Protein AF-A0A4Q5QBS0-F1 (afdb_monomer)

Solvent-accessible surface area (backbone atoms only — not comparable to full-atom values): 9224 Å² total; per-residue (Å²): 113,70,76,56,56,59,50,51,51,53,56,49,53,51,53,53,53,52,53,55,57,56,49,61,60,59,43,53,59,53,34,52,47,14,51,48,46,32,50,50,47,52,48,50,52,52,43,40,75,73,78,43,74,59,87,87,37,70,68,54,68,67,41,48,62,39,26,41,47,32,30,33,52,54,16,48,49,49,39,54,41,45,75,76,41,66,82,64,69,69,79,77,34,68,65,54,54,50,50,50,44,54,50,49,38,46,42,61,46,51,51,41,33,74,74,36,85,90,47,76,64,50,76,65,46,47,49,23,28,51,50,15,40,51,52,42,51,53,53,52,52,51,53,54,50,50,52,53,52,54,50,52,55,50,51,66,65,62,69,74,77,83,85,88,86,83,132

Sequence (167 aa):
MARRQEKETNHAQGRTHDRIRHHHRGGRTLNLLGAAVVGLCMGVYVLHRTVLPMEGSHLLNAHLHDLMAMPILLGWIDLIMDHRAPSARIYGSTRFAVMLTILGTFVWEVVVPAIDPTSVSDPVDALCYGLGAIGYLALRRRVLAQESRRRKARAATGGGRVSTARR

Foldseek 3Di:
DVVVVVVVVVVVVVVVVVVVVVLVVVLVLLLVLLCVLLVVLVVVVCCCVPPPVPPPDPVCNPQVNLLSVLSNVLSVCSNVCCVPPSPDPPSLDPVNSVVVLVVVLCCQQPVCCVVDVVHHHDVVSSVSSVNSSVVNNVVVVVSVVVVVVVVVVCCVVVVPPPDPPDD

Secondary structure (DSSP, 8-state):
-HHHHHHHHHHHHHHHHHHHHHHHHHHHHHHHHHHHHHHHHHHHHHHHHHT---TT-HHHHHHHHHHHHHHHHHHHHHHHHHHH-TT-GGGG-HHHHHHHHHHHHHIIIIIHHHH-TT----HHHHHHHHHHHHHHHHHHHHHHHHHHHHHHHHHHHHTTSSSS---

Nearest PDB structures (foldseek):
  7aal-assembly1_B  TM=2.870E-01  e=8.036E+00  Homo sapiens

pLDDT: mean 79.66, std 14.65, range [47.75, 95.69]

Structure (mmCIF, N/CA/C/O backbone):
data_AF-A0A4Q5QBS0-F1
#
_entry.id   AF-A0A4Q5QBS0-F1
#
loop_
_atom_site.group_PDB
_atom_site.id
_atom_site.type_symbol
_atom_site.label_atom_id
_atom_site.label_alt_id
_atom_site.label_comp_id
_atom_site.label_asym_id
_atom_site.label_entity_id
_atom_site.label_seq_id
_atom_site.pdbx_PDB_ins_code
_atom_site.Cartn_x
_atom_site.Cartn_y
_atom_site.Cartn_z
_atom_site.occupancy
_atom_site.B_iso_or_equiv
_atom_site.auth_seq_id
_atom_site.auth_comp_id
_atom_site.auth_asym_id
_atom_site.auth_atom_id
_atom_site.pdbx_PDB_model_num
ATOM 1 N N . MET A 1 1 ? -28.354 -20.561 47.812 1.00 61.97 1 MET A N 1
ATOM 2 C CA . MET A 1 1 ? -27.096 -20.603 47.027 1.00 61.97 1 MET A CA 1
ATOM 3 C C . MET A 1 1 ? -27.328 -20.617 45.511 1.00 61.97 1 MET A C 1
ATOM 5 O O . MET A 1 1 ? -26.648 -19.860 44.832 1.00 61.97 1 MET A O 1
ATOM 9 N N . ALA A 1 2 ? -28.325 -21.340 44.981 1.00 65.00 2 ALA A N 1
ATOM 10 C CA . ALA A 1 2 ? -28.624 -21.410 43.537 1.00 65.00 2 ALA A CA 1
ATOM 11 C C . ALA A 1 2 ? -28.787 -20.045 42.818 1.00 65.00 2 ALA A C 1
ATOM 13 O O . ALA A 1 2 ? -28.191 -19.820 41.770 1.00 65.00 2 ALA A O 1
ATOM 14 N N . ARG A 1 3 ? -29.483 -19.071 43.429 1.00 63.75 3 ARG A N 1
ATOM 15 C CA . ARG A 1 3 ? -29.681 -17.723 42.844 1.00 63.75 3 ARG A CA 1
ATOM 16 C C . ARG A 1 3 ? -28.398 -16.886 42.686 1.00 63.75 3 ARG A C 1
ATOM 18 O O . ARG A 1 3 ? -28.409 -15.894 41.962 1.00 63.75 3 ARG A O 1
ATOM 25 N N . ARG A 1 4 ? -27.303 -17.235 43.377 1.00 65.94 4 ARG A N 1
ATOM 26 C CA . ARG A 1 4 ? -26.002 -16.553 43.216 1.00 65.94 4 ARG A CA 1
ATOM 27 C C . ARG A 1 4 ? -25.251 -17.081 41.989 1.00 65.94 4 ARG A C 1
ATOM 29 O O . ARG A 1 4 ? -24.753 -16.274 41.213 1.00 65.94 4 ARG A O 1
ATOM 36 N N . GLN A 1 5 ? -25.266 -18.396 41.766 1.00 63.38 5 GLN A N 1
ATOM 37 C CA . GLN A 1 5 ? -24.620 -19.025 40.606 1.00 63.38 5 GLN A CA 1
ATOM 38 C C . GLN A 1 5 ? -25.301 -18.663 39.277 1.00 63.38 5 GLN A C 1
ATOM 40 O O . GLN A 1 5 ? -24.628 -18.433 38.274 1.00 63.38 5 GLN A O 1
ATOM 45 N N . GLU A 1 6 ? -26.627 -18.518 39.269 1.00 64.75 6 GLU A N 1
ATOM 46 C CA . GLU A 1 6 ? -27.384 -18.084 38.084 1.00 64.75 6 GLU A CA 1
ATOM 47 C C . GLU A 1 6 ? -27.090 -16.622 37.688 1.00 64.75 6 GLU A C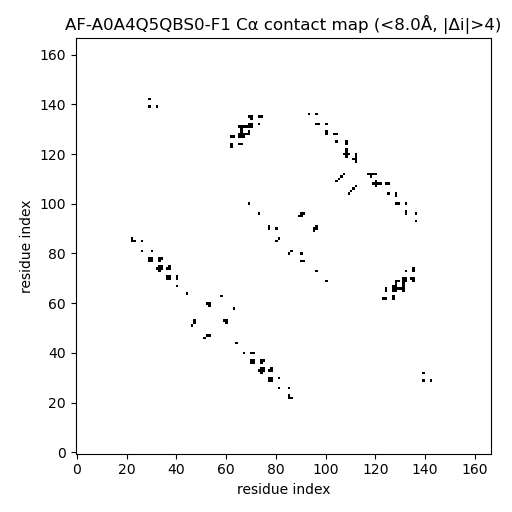 1
ATOM 49 O O . GLU A 1 6 ? -27.106 -16.247 36.514 1.00 64.75 6 GLU A O 1
ATOM 54 N N . LYS A 1 7 ? -26.758 -15.772 38.668 1.00 62.00 7 LYS A N 1
ATOM 55 C CA . LYS A 1 7 ? -26.345 -14.388 38.409 1.00 62.00 7 LYS A CA 1
ATOM 56 C C . LYS A 1 7 ? -24.936 -14.315 37.829 1.00 62.00 7 LYS A C 1
ATOM 58 O O . LYS A 1 7 ? -24.703 -13.525 36.920 1.00 62.00 7 LYS A O 1
ATOM 63 N N . GLU A 1 8 ? -24.008 -15.125 38.332 1.00 63.50 8 GLU A N 1
ATOM 64 C CA . GLU A 1 8 ? -22.617 -15.151 37.863 1.00 63.50 8 GLU A CA 1
ATOM 65 C C . GLU A 1 8 ? -22.489 -15.722 36.448 1.00 63.50 8 GLU A C 1
ATOM 67 O O . GLU A 1 8 ? -21.775 -15.150 35.623 1.00 63.50 8 GLU A O 1
ATOM 72 N N . THR A 1 9 ? -23.242 -16.778 36.135 1.00 64.31 9 THR A N 1
ATOM 73 C CA . THR A 1 9 ? -23.306 -17.371 34.788 1.00 64.31 9 THR A CA 1
ATOM 74 C C . THR A 1 9 ? -23.879 -16.392 33.764 1.00 64.31 9 THR A C 1
ATOM 76 O O . THR A 1 9 ? -23.243 -16.152 32.739 1.00 64.31 9 THR A O 1
ATOM 79 N N . ASN A 1 10 ? -24.984 -15.706 34.074 1.00 62.38 10 ASN A N 1
ATOM 80 C CA . ASN A 1 10 ? -25.534 -14.661 33.201 1.00 62.38 10 ASN A CA 1
ATOM 81 C C . ASN A 1 10 ? -24.577 -13.468 33.015 1.00 62.38 10 ASN A C 1
ATOM 83 O O . ASN A 1 10 ? -24.447 -12.930 31.912 1.00 62.38 10 ASN A O 1
ATOM 87 N N . HIS A 1 11 ? -23.846 -13.069 34.062 1.00 60.75 11 HIS A N 1
ATOM 88 C CA . HIS A 1 11 ? -22.870 -11.978 33.967 1.00 60.75 11 HIS A CA 1
ATOM 89 C C . HIS A 1 11 ? -21.607 -12.359 33.183 1.00 60.75 11 HIS A C 1
ATOM 91 O O . HIS A 1 11 ? -20.970 -11.487 32.580 1.00 60.75 11 HIS A O 1
ATOM 97 N N . ALA A 1 12 ? -21.210 -13.632 33.224 1.00 61.38 12 ALA A N 1
ATOM 98 C CA . ALA A 1 12 ? -20.130 -14.180 32.415 1.00 61.38 12 ALA A CA 1
ATOM 99 C C . ALA A 1 12 ? -20.564 -14.289 30.946 1.00 61.38 12 ALA A C 1
ATOM 101 O O . ALA A 1 12 ? -19.872 -13.775 30.072 1.00 61.38 12 ALA A O 1
ATOM 102 N N . GLN A 1 13 ? -21.751 -14.836 30.684 1.00 59.38 13 GLN A N 1
ATOM 103 C CA . GLN A 1 13 ? -22.300 -15.031 29.341 1.00 59.38 13 GLN A CA 1
ATOM 104 C C . GLN A 1 13 ? -22.546 -13.701 28.608 1.00 59.38 13 GLN A C 1
ATOM 106 O O . GLN A 1 13 ? -22.197 -13.572 27.434 1.00 59.38 13 GLN A O 1
ATOM 111 N N . GLY A 1 14 ? -23.022 -12.667 29.316 1.00 59.12 14 GLY A N 1
ATOM 112 C CA . GLY A 1 14 ? -23.145 -11.308 28.774 1.00 59.12 14 GLY A CA 1
ATOM 113 C C . GLY A 1 14 ? -21.797 -10.668 28.414 1.00 59.12 14 GLY A C 1
ATOM 114 O O . GLY A 1 14 ? -21.660 -10.064 27.349 1.00 59.12 14 GLY A O 1
ATOM 115 N N . ARG A 1 15 ? -20.762 -10.866 29.246 1.00 57.75 15 ARG A N 1
ATOM 116 C CA . ARG A 1 15 ? -19.402 -10.365 28.971 1.00 57.75 15 ARG A CA 1
ATOM 117 C C . ARG A 1 15 ? -18.775 -11.031 27.749 1.00 57.75 15 ARG A C 1
ATOM 119 O O . ARG A 1 15 ? -18.098 -10.355 26.974 1.00 57.75 15 ARG A O 1
ATOM 126 N N . THR A 1 16 ? -19.006 -12.326 27.550 1.00 58.69 16 THR A N 1
ATOM 127 C CA . THR A 1 16 ? -18.493 -13.056 26.382 1.00 58.69 16 THR A CA 1
ATOM 128 C C . THR A 1 16 ? -19.161 -12.574 25.095 1.00 58.69 16 THR A C 1
ATOM 130 O O . THR A 1 16 ? -18.478 -12.331 24.099 1.00 58.69 16 THR A O 1
ATOM 133 N N . HIS A 1 17 ? -20.477 -12.352 25.126 1.00 56.28 17 HIS A N 1
ATOM 134 C CA . HIS A 1 17 ? -21.245 -11.926 23.955 1.00 56.28 17 HIS A CA 1
ATOM 135 C C . HIS A 1 17 ? -20.886 -10.503 23.491 1.00 56.28 17 HIS A C 1
ATOM 137 O O . HIS A 1 17 ? -20.716 -10.264 22.290 1.00 56.28 17 HIS A O 1
ATOM 143 N N . ASP A 1 18 ? -20.675 -9.573 24.428 1.00 56.47 18 ASP A N 1
ATOM 144 C CA . ASP A 1 18 ? -20.192 -8.227 24.099 1.00 56.47 18 ASP A CA 1
ATOM 145 C C . ASP A 1 18 ? -18.777 -8.265 23.512 1.00 56.47 18 ASP A C 1
ATOM 147 O O . ASP A 1 18 ? -18.499 -7.619 22.496 1.00 56.47 18 ASP A O 1
ATOM 151 N N . ARG A 1 19 ? -17.877 -9.084 24.072 1.00 55.31 19 ARG A N 1
ATOM 152 C CA . ARG A 1 19 ? -16.495 -9.201 23.579 1.00 55.31 19 ARG A CA 1
ATOM 153 C C . ARG A 1 19 ? -16.434 -9.693 22.127 1.00 55.31 19 ARG A C 1
ATOM 155 O O . ARG A 1 19 ? -15.654 -9.158 21.338 1.00 55.31 19 ARG A O 1
ATOM 162 N N . ILE A 1 20 ? -17.293 -10.646 21.757 1.00 56.25 20 ILE A N 1
ATOM 163 C CA . ILE A 1 20 ? -17.394 -11.188 20.391 1.00 56.25 20 ILE A CA 1
ATOM 164 C C . ILE A 1 20 ? -17.947 -10.133 19.417 1.00 56.25 20 ILE A C 1
ATOM 166 O O . ILE A 1 20 ? -17.361 -9.898 18.356 1.00 56.25 20 ILE A O 1
ATOM 170 N N . ARG A 1 21 ? -19.017 -9.412 19.789 1.00 54.59 21 ARG A N 1
ATOM 171 C CA . ARG A 1 21 ? -19.560 -8.308 18.968 1.00 54.59 21 ARG A CA 1
ATOM 172 C C . ARG A 1 21 ? -18.547 -7.186 18.746 1.00 54.59 21 ARG A C 1
ATOM 174 O O . ARG A 1 21 ? -18.519 -6.581 17.671 1.00 54.59 21 ARG A O 1
ATOM 181 N N . HIS A 1 22 ? -17.714 -6.897 19.742 1.00 52.09 22 HIS A N 1
ATOM 182 C CA . HIS A 1 22 ? -16.702 -5.849 19.650 1.00 52.09 22 HIS A CA 1
ATOM 183 C C . HIS A 1 22 ? -15.533 -6.205 18.728 1.00 52.09 22 HIS A C 1
ATOM 185 O O . HIS A 1 22 ? -15.011 -5.303 18.065 1.00 52.09 22 HIS A O 1
ATOM 191 N N . HIS A 1 23 ? -15.154 -7.482 18.624 1.00 54.22 23 HIS A N 1
ATOM 192 C CA . HIS A 1 23 ? -14.141 -7.913 17.658 1.00 54.22 23 HIS A CA 1
ATOM 193 C C . HIS A 1 23 ? -14.624 -7.762 16.216 1.00 54.22 23 HIS A C 1
ATOM 195 O O . HIS A 1 23 ? -13.920 -7.179 15.392 1.00 54.22 23 HIS A O 1
ATOM 201 N N . HIS A 1 24 ? -15.867 -8.153 15.938 1.00 55.44 24 HIS A N 1
ATOM 202 C CA . HIS A 1 24 ? -16.413 -8.105 14.583 1.00 55.44 24 HIS A CA 1
ATOM 203 C C . HIS A 1 24 ? -16.550 -6.695 13.996 1.00 55.44 24 HIS A C 1
ATOM 205 O O . HIS A 1 24 ? -16.565 -6.537 12.778 1.00 55.44 24 HIS A O 1
ATOM 211 N N . ARG A 1 25 ? -16.689 -5.658 14.833 1.00 57.91 25 ARG A N 1
ATOM 212 C CA . ARG A 1 25 ? -16.951 -4.289 14.358 1.00 57.91 25 ARG A CA 1
ATOM 213 C C . ARG A 1 25 ? -15.683 -3.520 13.979 1.00 57.91 25 ARG A C 1
ATOM 215 O O . ARG A 1 25 ? -15.778 -2.621 13.157 1.00 57.91 25 ARG A O 1
ATOM 222 N N . GLY A 1 26 ? -14.535 -3.861 14.571 1.00 59.53 26 GLY A N 1
ATOM 223 C CA . GLY A 1 26 ? -13.243 -3.239 14.248 1.00 59.53 26 GLY A CA 1
ATOM 224 C C . GLY A 1 26 ? -12.597 -3.791 12.973 1.00 59.53 26 GLY A C 1
ATOM 225 O O . GLY A 1 26 ? -11.995 -3.022 12.234 1.00 59.53 26 GLY A O 1
ATOM 226 N N . GLY A 1 27 ? -12.769 -5.089 12.691 1.00 65.00 27 GLY A N 1
ATOM 227 C CA . GLY A 1 27 ? -12.278 -5.713 11.452 1.00 65.00 27 GLY A CA 1
ATOM 228 C C . GLY A 1 27 ? -12.948 -5.146 10.197 1.00 65.00 27 GLY A C 1
ATOM 229 O O . GLY A 1 27 ? -12.285 -4.743 9.249 1.00 65.00 27 GLY A O 1
ATOM 230 N N . ARG A 1 28 ? -14.274 -4.935 10.245 1.00 72.69 28 ARG A N 1
ATOM 231 C CA . ARG A 1 28 ? -15.051 -4.418 9.099 1.00 72.69 28 ARG A CA 1
ATOM 232 C C . ARG A 1 28 ? -14.544 -3.087 8.543 1.00 72.69 28 ARG A C 1
ATOM 234 O O . ARG A 1 28 ? -14.523 -2.918 7.332 1.00 72.69 28 ARG A O 1
ATOM 241 N N . THR A 1 29 ? -14.156 -2.135 9.389 1.00 75.50 29 THR A N 1
ATOM 242 C CA . THR A 1 29 ? -13.681 -0.828 8.905 1.00 75.50 29 THR A CA 1
ATOM 243 C C . THR A 1 29 ? -12.311 -0.931 8.243 1.00 75.50 29 THR A C 1
ATOM 245 O O . THR A 1 29 ? -12.048 -0.221 7.276 1.00 75.50 29 THR A O 1
ATOM 248 N N . LEU A 1 30 ? -11.444 -1.818 8.740 1.00 76.38 30 LEU A N 1
ATOM 249 C CA . LEU A 1 30 ? -10.140 -2.076 8.131 1.00 76.38 30 LEU A CA 1
ATOM 250 C C . LEU A 1 30 ? -10.288 -2.805 6.794 1.00 76.38 30 LEU A C 1
ATOM 252 O O . LEU A 1 30 ? -9.600 -2.445 5.847 1.00 76.38 30 LEU A O 1
ATOM 256 N N . ASN A 1 31 ? -11.251 -3.720 6.671 1.00 81.69 31 ASN A N 1
ATOM 257 C CA . ASN A 1 31 ? -11.557 -4.354 5.385 1.00 81.69 31 ASN A CA 1
ATOM 258 C C . ASN A 1 31 ? -12.071 -3.356 4.371 1.00 81.69 31 ASN A C 1
ATOM 260 O O . ASN A 1 31 ? -11.653 -3.375 3.224 1.00 81.69 31 ASN A O 1
ATOM 264 N N . LEU A 1 32 ? -12.983 -2.478 4.789 1.00 86.12 32 LEU A N 1
ATOM 265 C CA . LEU A 1 32 ? -13.490 -1.436 3.908 1.00 86.12 32 LEU A CA 1
ATOM 266 C C . LEU A 1 32 ? -12.360 -0.511 3.457 1.00 86.12 32 LEU A C 1
ATOM 268 O O . LEU A 1 32 ? -12.341 -0.125 2.296 1.00 86.12 32 LEU A O 1
ATOM 272 N N . LEU A 1 33 ? -11.399 -0.204 4.335 1.00 88.50 33 LEU A N 1
ATOM 273 C CA . LEU A 1 33 ? -1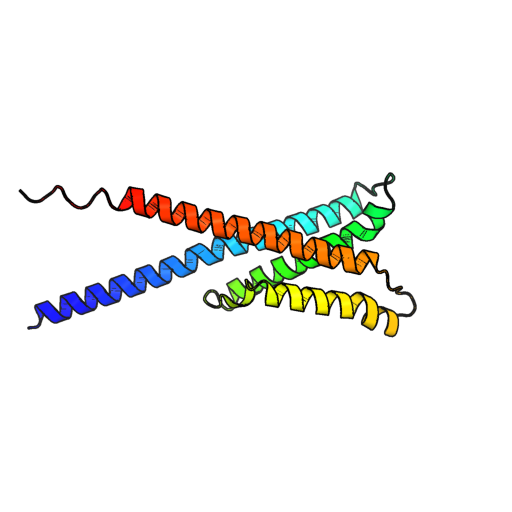0.206 0.545 3.956 1.00 88.50 33 LEU A CA 1
ATOM 274 C C . LEU A 1 33 ? -9.354 -0.223 2.937 1.00 88.50 33 LEU A C 1
ATOM 276 O O . LEU A 1 33 ? -9.031 0.339 1.897 1.00 88.50 33 LEU A O 1
ATOM 280 N N . GLY A 1 34 ? -9.007 -1.482 3.217 1.00 88.81 34 GLY A N 1
ATOM 281 C CA . GLY A 1 34 ? -8.208 -2.315 2.315 1.00 88.81 34 GLY A CA 1
ATOM 282 C C . GLY A 1 34 ? -8.872 -2.471 0.946 1.00 88.81 34 GLY A C 1
ATOM 283 O O . GLY A 1 34 ? -8.246 -2.199 -0.073 1.00 88.81 34 GLY A O 1
ATOM 284 N N . ALA A 1 35 ? -10.168 -2.792 0.917 1.00 91.12 35 ALA A N 1
ATOM 285 C CA . ALA A 1 35 ? -10.963 -2.887 -0.307 1.00 91.12 35 ALA A CA 1
ATOM 286 C C . ALA A 1 35 ? -11.049 -1.553 -1.051 1.00 91.12 35 ALA A C 1
ATOM 288 O O . ALA A 1 35 ? -10.915 -1.534 -2.270 1.00 91.12 35 ALA A O 1
ATOM 289 N N . ALA A 1 36 ? -11.244 -0.439 -0.340 1.00 93.69 36 ALA A N 1
ATOM 290 C CA . ALA A 1 36 ? -11.294 0.880 -0.958 1.00 93.69 36 ALA A CA 1
ATOM 291 C C . ALA A 1 36 ? -9.946 1.271 -1.568 1.00 93.69 36 ALA A C 1
ATOM 293 O O . ALA A 1 36 ? -9.925 1.789 -2.676 1.00 93.69 36 ALA A O 1
ATOM 294 N N . VAL A 1 37 ? -8.830 1.006 -0.882 1.00 92.94 37 VAL A N 1
ATOM 295 C CA . VAL A 1 37 ? -7.487 1.290 -1.408 1.00 92.94 37 VAL A CA 1
ATOM 296 C C . VAL A 1 37 ? -7.190 0.412 -2.615 1.00 92.94 37 VAL A C 1
ATOM 298 O O . VAL A 1 37 ? -6.823 0.939 -3.657 1.00 92.94 37 VAL A O 1
ATOM 301 N N . VAL A 1 38 ? -7.396 -0.903 -2.511 1.00 93.75 38 VAL A N 1
ATOM 302 C CA . VAL A 1 38 ? -7.170 -1.831 -3.629 1.00 93.75 38 VAL A CA 1
ATOM 303 C C . VAL A 1 38 ? -8.049 -1.456 -4.820 1.00 93.75 38 VAL A C 1
ATOM 305 O O . VAL A 1 38 ? -7.551 -1.353 -5.936 1.00 93.75 38 VAL A O 1
ATOM 308 N N . GLY A 1 39 ? -9.338 -1.200 -4.587 1.00 95.56 39 GLY A N 1
ATOM 309 C CA . GLY A 1 39 ? -10.283 -0.802 -5.627 1.00 95.56 39 GLY A CA 1
ATOM 310 C C . GLY A 1 39 ? -9.929 0.538 -6.268 1.00 95.56 39 GLY A C 1
ATOM 311 O O . GLY A 1 39 ? -9.951 0.647 -7.490 1.00 95.56 39 GLY A O 1
ATOM 312 N N . LEU A 1 40 ? -9.544 1.540 -5.470 1.00 95.25 40 LEU A N 1
ATOM 313 C CA . LEU A 1 40 ? -9.088 2.835 -5.974 1.00 95.25 40 LEU A CA 1
ATOM 314 C C . LEU A 1 40 ? -7.826 2.671 -6.818 1.00 95.25 40 LEU A C 1
ATOM 316 O O . LEU A 1 40 ? -7.760 3.211 -7.918 1.00 95.25 40 LEU A O 1
ATOM 320 N N . CYS A 1 41 ? -6.844 1.914 -6.330 1.00 93.62 41 CYS A N 1
ATOM 321 C CA . CYS A 1 41 ? -5.602 1.729 -7.053 1.00 93.62 41 CYS A CA 1
ATOM 322 C C . CYS A 1 41 ? -5.816 0.943 -8.353 1.00 93.62 41 CYS A C 1
ATOM 324 O O . CYS A 1 41 ? -5.339 1.352 -9.405 1.00 93.62 41 CYS A O 1
ATOM 326 N N . MET A 1 42 ? -6.609 -0.125 -8.330 1.00 92.88 42 MET A N 1
ATOM 327 C CA . MET A 1 42 ? -6.971 -0.836 -9.558 1.00 92.88 42 MET A CA 1
ATOM 328 C C . MET A 1 42 ? -7.758 0.050 -10.527 1.00 92.88 42 MET A C 1
ATOM 330 O O . MET A 1 42 ? -7.501 0.023 -11.727 1.00 92.88 42 MET A O 1
ATOM 334 N N . GLY A 1 43 ? -8.671 0.882 -10.023 1.00 93.19 43 GLY A N 1
ATOM 335 C CA . GLY A 1 43 ? -9.413 1.840 -10.839 1.00 93.19 43 GLY A CA 1
ATOM 336 C C . GLY A 1 43 ? -8.499 2.860 -11.517 1.00 93.19 43 GLY A C 1
ATOM 337 O O . GLY A 1 43 ? -8.616 3.078 -12.719 1.00 93.19 43 GLY A O 1
ATOM 338 N N . VAL A 1 44 ? -7.546 3.433 -10.775 1.00 91.00 44 VAL A N 1
ATOM 339 C CA . VAL A 1 44 ? -6.536 4.352 -11.325 1.00 91.00 44 VAL A CA 1
ATOM 340 C C . VAL A 1 44 ? -5.654 3.641 -12.352 1.00 91.00 44 VAL A C 1
ATOM 342 O O . VAL A 1 44 ? -5.415 4.206 -13.413 1.00 91.00 44 VAL A O 1
ATOM 345 N N . TYR A 1 45 ? -5.234 2.398 -12.094 1.00 90.19 45 TYR A N 1
ATOM 346 C CA . TYR A 1 45 ? -4.458 1.599 -13.046 1.00 90.19 45 TYR A CA 1
ATOM 347 C C . TYR A 1 45 ? -5.212 1.388 -14.366 1.00 90.19 45 TYR A C 1
ATOM 349 O O . TYR A 1 45 ? -4.677 1.664 -15.441 1.00 90.19 45 TYR A O 1
ATOM 357 N N . VAL A 1 46 ? -6.471 0.943 -14.293 1.00 91.25 46 VAL A N 1
ATOM 358 C CA . VAL A 1 46 ? -7.312 0.724 -15.478 1.00 91.25 46 VAL A CA 1
ATOM 359 C C . VAL A 1 46 ? -7.540 2.037 -16.220 1.00 91.25 46 VAL A C 1
ATOM 361 O O . VAL A 1 46 ? -7.385 2.075 -17.439 1.00 91.25 46 VAL A O 1
ATOM 364 N N . LEU A 1 47 ? -7.853 3.123 -15.509 1.00 89.75 47 LEU A N 1
ATOM 365 C CA . LEU A 1 47 ? -8.089 4.436 -16.109 1.00 89.75 47 LEU A CA 1
ATOM 366 C C . LEU A 1 47 ? -6.839 4.976 -16.816 1.00 89.75 47 LEU A C 1
ATOM 368 O O . LEU A 1 47 ? -6.924 5.412 -17.963 1.00 89.75 47 LEU A O 1
ATOM 372 N N . HIS A 1 48 ? -5.681 4.894 -16.158 1.00 87.69 48 HIS A N 1
ATOM 373 C CA . HIS A 1 48 ? -4.388 5.276 -16.722 1.00 87.69 48 HIS A CA 1
ATOM 374 C C . HIS A 1 48 ? -4.074 4.477 -17.990 1.00 87.69 48 HIS A C 1
ATOM 376 O O . HIS A 1 48 ? -3.618 5.029 -18.984 1.00 87.69 48 HIS A O 1
ATOM 382 N N . ARG A 1 49 ? -4.371 3.172 -17.989 1.00 85.12 49 ARG A N 1
ATOM 383 C CA . ARG A 1 49 ? -4.089 2.301 -19.134 1.00 85.12 49 ARG A CA 1
ATOM 384 C C . ARG A 1 49 ? -5.066 2.458 -20.304 1.00 85.12 49 ARG A C 1
ATOM 386 O O . ARG A 1 49 ? -4.706 2.098 -21.419 1.00 85.12 49 ARG A O 1
ATOM 393 N N . THR A 1 50 ? -6.288 2.939 -20.069 1.00 85.50 50 THR A N 1
ATOM 394 C CA . THR A 1 50 ? -7.361 2.939 -21.086 1.00 85.50 50 THR A CA 1
ATOM 395 C C . THR A 1 50 ? -7.747 4.318 -21.607 1.00 85.50 50 THR A C 1
ATOM 397 O O . THR A 1 50 ? -8.083 4.430 -22.781 1.00 85.50 50 THR A O 1
ATOM 400 N N . VAL A 1 51 ? -7.728 5.356 -20.766 1.00 79.44 51 VAL A N 1
ATOM 401 C CA . VAL A 1 51 ? -8.297 6.675 -21.107 1.00 79.44 51 VAL A CA 1
ATOM 402 C C . VAL A 1 51 ? -7.253 7.788 -21.061 1.00 79.44 51 VAL A C 1
ATOM 404 O O . VAL A 1 51 ? -7.371 8.757 -21.804 1.00 79.44 51 VAL A O 1
ATOM 407 N N . LEU A 1 52 ? -6.246 7.675 -20.191 1.00 69.06 52 LEU A N 1
ATOM 408 C CA . LEU A 1 52 ? -5.295 8.752 -19.909 1.00 69.06 52 LEU A CA 1
ATOM 409 C C . LEU A 1 52 ? -3.852 8.228 -19.867 1.00 69.06 52 LEU A C 1
ATOM 411 O O . LEU A 1 52 ? -3.281 8.161 -18.774 1.00 69.06 52 LEU A O 1
ATOM 415 N N . PRO A 1 53 ? -3.219 7.902 -21.011 1.00 65.94 53 PRO A N 1
ATOM 416 C CA . PRO A 1 53 ? -1.765 7.978 -21.045 1.00 65.94 53 PRO A CA 1
ATOM 417 C C . PRO A 1 53 ? -1.423 9.430 -20.690 1.00 65.94 53 PRO A C 1
ATOM 419 O O . PRO A 1 53 ? -1.813 10.347 -21.411 1.00 65.94 53 PRO A O 1
ATOM 422 N N . MET A 1 54 ? -0.819 9.686 -19.526 1.00 64.31 54 MET A N 1
ATOM 423 C CA . MET A 1 54 ? -0.559 11.061 -19.096 1.00 64.31 54 MET A CA 1
ATOM 424 C C . MET A 1 54 ? 0.599 11.619 -19.920 1.00 64.31 54 MET A C 1
ATOM 426 O O . MET A 1 54 ? 1.743 11.619 -19.477 1.00 64.31 54 MET A O 1
ATOM 430 N N . GLU A 1 55 ? 0.323 12.083 -21.138 1.00 63.28 55 GLU A N 1
ATOM 431 C CA . GLU A 1 55 ? 1.327 12.543 -22.111 1.00 63.28 55 GLU A CA 1
ATOM 432 C C . GLU A 1 55 ? 2.211 13.700 -21.595 1.00 63.28 55 GLU A C 1
ATOM 434 O O . GLU A 1 55 ? 3.233 14.013 -22.196 1.00 63.28 55 GLU A O 1
ATOM 439 N N . GLY A 1 56 ? 1.877 14.313 -20.452 1.00 64.38 56 GLY A N 1
ATOM 440 C CA . GLY A 1 56 ? 2.602 15.448 -19.877 1.00 64.38 56 GLY A CA 1
ATOM 441 C C . GLY A 1 56 ? 3.691 15.130 -18.843 1.00 64.38 56 GLY A C 1
ATOM 442 O O . GLY A 1 56 ? 4.469 16.025 -18.519 1.00 64.38 56 GLY A O 1
ATOM 443 N N . SER A 1 57 ? 3.780 13.911 -18.292 1.00 75.00 57 SER A N 1
ATOM 444 C CA . SER A 1 57 ? 4.790 13.612 -17.258 1.00 75.00 57 SER A CA 1
ATOM 445 C C . SER A 1 57 ? 5.330 12.186 -17.338 1.00 75.00 57 SER A C 1
ATOM 447 O O . SER A 1 57 ? 4.723 11.251 -16.812 1.00 75.00 57 SER A O 1
ATOM 449 N N . HIS A 1 58 ? 6.523 12.040 -17.921 1.00 76.50 58 HIS A N 1
ATOM 450 C CA . HIS A 1 58 ? 7.250 10.766 -17.984 1.00 76.50 58 HIS A CA 1
ATOM 451 C C . HIS A 1 58 ? 7.402 10.098 -16.613 1.00 76.50 58 HIS A C 1
ATOM 453 O O . HIS A 1 58 ? 7.179 8.900 -16.503 1.00 76.50 58 HIS A O 1
ATOM 459 N N . LEU A 1 59 ? 7.690 10.877 -15.564 1.00 77.56 59 LEU A N 1
ATOM 460 C CA . LEU A 1 59 ? 7.845 10.361 -14.200 1.00 77.56 59 LEU A CA 1
ATOM 461 C C . LEU A 1 59 ? 6.565 9.717 -13.658 1.00 77.56 59 LEU A C 1
ATOM 463 O O . LEU A 1 59 ? 6.622 8.682 -13.004 1.00 77.56 59 LEU A O 1
ATOM 467 N N . LEU A 1 60 ? 5.404 10.319 -13.924 1.00 77.31 60 LEU A N 1
ATOM 468 C CA . LEU A 1 60 ? 4.143 9.766 -13.442 1.00 77.31 60 LEU A CA 1
ATOM 469 C C . LEU A 1 60 ? 3.758 8.524 -14.251 1.00 77.31 60 LEU A C 1
ATOM 471 O O . LEU A 1 60 ? 3.355 7.531 -13.666 1.00 77.31 60 LEU A O 1
ATOM 475 N N . ASN A 1 61 ? 3.934 8.543 -15.575 1.00 80.88 61 ASN A N 1
ATOM 476 C CA . ASN A 1 61 ? 3.655 7.363 -16.399 1.00 80.88 61 ASN A CA 1
ATOM 477 C C . ASN A 1 61 ? 4.556 6.174 -16.048 1.00 80.88 61 ASN A C 1
ATOM 479 O O . ASN A 1 61 ? 4.092 5.040 -16.131 1.00 80.88 61 ASN A O 1
ATOM 483 N N . ALA A 1 62 ? 5.816 6.436 -15.688 1.00 82.06 62 ALA A N 1
ATOM 484 C CA . ALA A 1 62 ? 6.785 5.402 -15.349 1.00 82.06 62 ALA A CA 1
ATOM 485 C C . ALA A 1 62 ? 6.532 4.819 -13.953 1.00 82.06 62 ALA A C 1
ATOM 487 O O . ALA A 1 62 ? 6.381 3.614 -13.840 1.00 82.06 62 ALA A O 1
ATOM 488 N N . HIS A 1 63 ? 6.392 5.664 -12.923 1.00 87.94 63 HIS A N 1
ATOM 489 C CA . HIS A 1 63 ? 6.481 5.203 -11.529 1.00 87.94 63 HIS A CA 1
ATOM 490 C C . HIS A 1 63 ? 5.153 5.198 -10.758 1.00 87.94 63 HIS A C 1
ATOM 492 O O . HIS A 1 63 ? 5.112 4.873 -9.566 1.00 87.94 63 HIS A O 1
ATOM 498 N N . LEU A 1 64 ? 4.041 5.607 -11.384 1.00 90.06 64 LEU A N 1
ATOM 499 C CA . LEU A 1 64 ? 2.731 5.596 -10.721 1.00 90.06 64 LEU A CA 1
ATOM 500 C C . LEU A 1 64 ? 2.327 4.175 -10.321 1.00 90.06 64 LEU A C 1
ATOM 502 O O . LEU A 1 64 ? 1.710 3.984 -9.273 1.00 90.06 64 LEU A O 1
ATOM 506 N N . HIS A 1 65 ? 2.666 3.178 -11.138 1.00 90.81 65 HIS A N 1
ATOM 507 C CA . HIS A 1 65 ? 2.288 1.790 -10.874 1.00 90.81 65 HIS A CA 1
ATOM 508 C C . HIS A 1 65 ? 3.088 1.235 -9.694 1.00 90.81 65 HIS A C 1
ATOM 510 O O . HIS A 1 65 ? 2.496 0.627 -8.799 1.00 90.81 65 HIS A O 1
ATOM 516 N N . ASP A 1 66 ? 4.373 1.569 -9.605 1.00 91.31 66 ASP A N 1
ATOM 517 C CA . ASP A 1 66 ? 5.258 1.187 -8.499 1.00 91.31 66 ASP A CA 1
ATOM 518 C C . ASP A 1 66 ? 4.831 1.849 -7.190 1.00 91.31 66 ASP A C 1
ATOM 520 O O . ASP A 1 66 ? 4.738 1.204 -6.141 1.00 91.31 66 ASP A O 1
ATOM 524 N N . LEU A 1 67 ? 4.422 3.121 -7.255 1.00 93.00 67 LEU A N 1
ATOM 525 C CA . LEU A 1 67 ? 3.873 3.840 -6.104 1.00 93.00 67 LEU A CA 1
ATOM 526 C C . LEU A 1 67 ? 2.612 3.155 -5.552 1.00 93.00 67 LEU A C 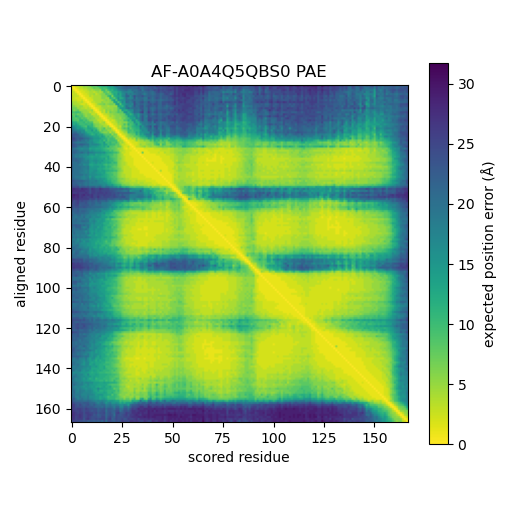1
ATOM 528 O O . LEU A 1 67 ? 2.349 3.175 -4.346 1.00 93.00 67 LEU A O 1
ATOM 532 N N . MET A 1 68 ? 1.818 2.546 -6.429 1.00 94.00 68 MET A N 1
ATOM 533 C CA . MET A 1 68 ? 0.552 1.901 -6.086 1.00 94.00 68 MET A CA 1
ATOM 534 C C . ME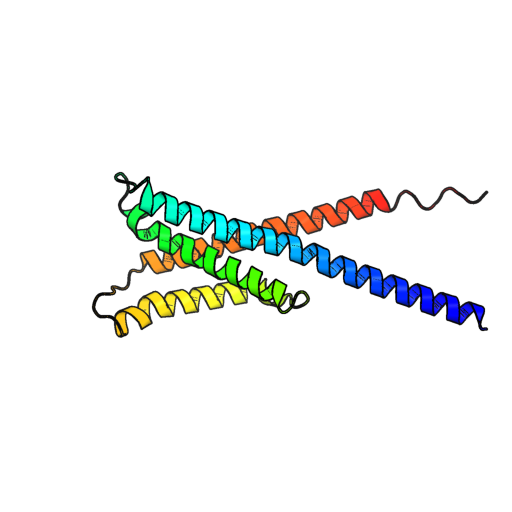T A 1 68 ? 0.704 0.429 -5.697 1.00 94.00 68 MET A C 1
ATOM 536 O O . MET A 1 68 ? -0.178 -0.106 -5.016 1.00 94.00 68 MET A O 1
ATOM 540 N N . ALA A 1 69 ? 1.821 -0.209 -6.044 1.00 92.75 69 ALA A N 1
ATOM 541 C CA . ALA A 1 69 ? 2.069 -1.619 -5.769 1.00 92.75 69 ALA A CA 1
ATOM 542 C C . ALA A 1 69 ? 1.994 -1.943 -4.268 1.00 92.75 69 ALA A C 1
ATOM 544 O O . ALA A 1 69 ? 1.290 -2.870 -3.862 1.00 92.75 69 ALA A O 1
ATOM 545 N N . MET A 1 70 ? 2.655 -1.152 -3.416 1.00 93.38 70 MET A N 1
ATOM 546 C CA . MET A 1 70 ? 2.646 -1.396 -1.967 1.00 93.38 70 MET A CA 1
ATOM 547 C C . MET A 1 70 ? 1.286 -1.131 -1.296 1.00 93.38 70 MET A C 1
ATOM 549 O O . MET A 1 70 ? 0.859 -1.973 -0.504 1.00 93.38 70 MET A O 1
ATOM 553 N N . PRO A 1 71 ? 0.553 -0.039 -1.590 1.00 93.44 71 PRO A N 1
ATOM 554 C CA . PRO A 1 71 ? -0.821 0.139 -1.126 1.00 93.44 71 PRO A CA 1
ATOM 555 C C . PRO A 1 71 ? -1.745 -1.021 -1.502 1.00 93.44 71 PRO A C 1
ATOM 557 O O . PRO A 1 71 ? -2.523 -1.468 -0.657 1.00 93.44 71 PRO A O 1
ATOM 560 N N . ILE A 1 72 ? -1.640 -1.531 -2.736 1.00 93.75 72 ILE A N 1
ATOM 561 C CA . ILE A 1 72 ? -2.407 -2.698 -3.184 1.00 9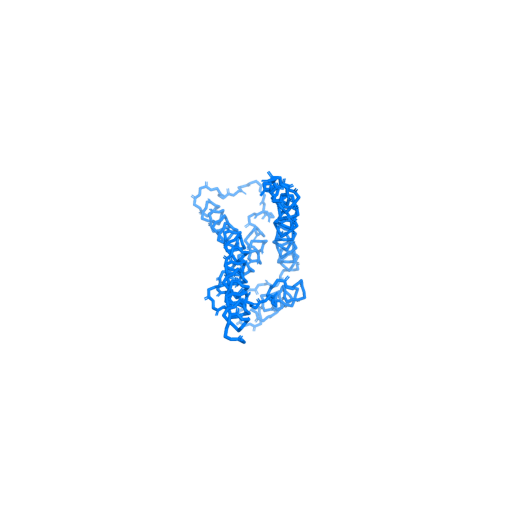3.75 72 ILE A CA 1
ATOM 562 C C . ILE A 1 72 ? -2.011 -3.926 -2.366 1.00 93.75 72 ILE A C 1
ATOM 564 O O . ILE A 1 72 ? -2.883 -4.575 -1.795 1.00 93.75 72 ILE A O 1
ATOM 568 N N . LEU A 1 73 ? -0.714 -4.231 -2.270 1.00 92.50 73 LEU A N 1
ATOM 569 C CA . LEU A 1 73 ? -0.221 -5.413 -1.566 1.00 92.50 73 LEU A CA 1
ATOM 570 C C . LEU A 1 73 ? -0.629 -5.405 -0.087 1.00 92.50 73 LEU A C 1
ATOM 572 O O . LEU A 1 73 ? -1.176 -6.385 0.417 1.00 92.50 73 LEU A O 1
ATOM 576 N N . LEU A 1 74 ? -0.410 -4.289 0.609 1.00 90.62 74 LEU A N 1
ATOM 577 C CA . LEU A 1 74 ? -0.751 -4.154 2.025 1.00 90.62 74 LEU A CA 1
ATOM 578 C C . LEU A 1 74 ? -2.269 -4.166 2.252 1.00 90.62 74 LEU A C 1
ATOM 580 O O . LEU A 1 74 ? -2.733 -4.812 3.192 1.00 90.62 74 LEU A O 1
ATOM 584 N N . GLY A 1 75 ? -3.044 -3.507 1.385 1.00 90.31 75 GLY A N 1
ATOM 585 C CA . GLY A 1 75 ? -4.507 -3.535 1.427 1.00 90.31 75 GLY A CA 1
ATOM 586 C C . GLY A 1 75 ? -5.079 -4.930 1.179 1.00 90.31 75 GLY A C 1
ATOM 587 O O . GLY A 1 75 ? -5.988 -5.365 1.884 1.00 90.31 75 GLY A O 1
ATOM 588 N N . TRP A 1 76 ? -4.505 -5.662 0.226 1.00 90.06 76 TRP A N 1
ATOM 589 C CA . TRP A 1 76 ? -4.873 -7.039 -0.087 1.00 90.06 76 TRP A CA 1
ATOM 590 C C . TRP A 1 76 ? -4.553 -7.999 1.060 1.00 90.06 76 TRP A C 1
ATOM 592 O O . TRP A 1 76 ? -5.382 -8.830 1.429 1.00 90.06 76 TRP A O 1
ATOM 602 N N . ILE A 1 77 ? -3.382 -7.855 1.685 1.00 88.19 77 ILE A N 1
ATOM 603 C CA . ILE A 1 77 ? -3.018 -8.648 2.862 1.00 88.19 77 ILE A CA 1
ATOM 604 C C . ILE A 1 77 ? -3.963 -8.349 4.029 1.00 88.19 77 ILE A C 1
ATOM 606 O O . ILE A 1 77 ? -4.440 -9.292 4.657 1.00 88.19 77 ILE A O 1
ATOM 610 N N . ASP A 1 78 ? -4.292 -7.078 4.294 1.00 85.44 78 ASP A N 1
ATOM 611 C CA . ASP A 1 78 ? -5.275 -6.717 5.327 1.00 85.44 78 ASP A CA 1
ATOM 612 C C . ASP A 1 78 ? -6.641 -7.395 5.054 1.00 85.44 78 ASP A C 1
ATOM 614 O O . ASP A 1 78 ? -7.247 -7.936 5.981 1.00 85.44 78 ASP A O 1
ATOM 618 N N . LEU A 1 79 ? -7.089 -7.463 3.791 1.00 86.12 79 LEU A N 1
ATOM 619 C CA . LEU A 1 79 ? -8.329 -8.153 3.399 1.00 86.12 79 LEU A CA 1
ATOM 620 C C . LEU A 1 79 ? -8.290 -9.668 3.642 1.00 86.12 79 LEU A C 1
ATOM 622 O O . LEU A 1 79 ? -9.225 -10.224 4.226 1.00 86.12 79 LEU A O 1
ATOM 626 N N . ILE A 1 80 ? -7.227 -10.350 3.201 1.00 84.88 80 ILE A N 1
ATOM 627 C CA . ILE A 1 80 ? -7.090 -11.803 3.398 1.00 84.88 80 ILE A CA 1
ATOM 628 C C . ILE A 1 80 ? -7.011 -12.121 4.893 1.00 84.88 80 ILE A C 1
ATOM 630 O O . ILE A 1 80 ? -7.622 -13.085 5.363 1.00 84.88 80 ILE A O 1
ATOM 634 N N . MET A 1 81 ? -6.251 -11.328 5.646 1.00 77.31 81 MET A N 1
ATOM 635 C CA . MET A 1 81 ? -6.012 -11.590 7.060 1.00 77.31 81 MET A CA 1
ATOM 636 C C . MET A 1 81 ? -7.264 -11.391 7.906 1.00 77.31 81 MET A C 1
ATOM 638 O O . MET A 1 81 ? -7.507 -12.209 8.792 1.00 77.31 81 MET A O 1
ATOM 642 N N . ASP A 1 82 ? -8.103 -10.392 7.623 1.00 76.50 82 ASP A N 1
ATOM 643 C CA . ASP A 1 82 ? -9.379 -10.277 8.336 1.00 76.50 82 ASP A CA 1
ATOM 644 C C . ASP A 1 82 ? -10.320 -11.445 8.021 1.00 76.50 82 ASP A C 1
ATOM 646 O O . ASP A 1 82 ? -11.008 -11.936 8.913 1.00 76.50 82 ASP A O 1
ATOM 650 N N . HIS A 1 83 ? -10.293 -11.966 6.789 1.00 77.81 83 HIS A N 1
ATOM 651 C CA . HIS A 1 83 ? -11.082 -13.143 6.433 1.00 77.81 83 HIS A CA 1
ATOM 652 C C . HIS A 1 83 ? -10.621 -14.416 7.169 1.00 77.81 83 HIS A C 1
ATOM 654 O O . HIS A 1 83 ? -11.449 -15.233 7.568 1.00 77.81 83 HIS A O 1
ATOM 660 N N . ARG A 1 84 ? -9.306 -14.603 7.357 1.00 75.81 84 ARG A N 1
ATOM 661 C CA . ARG A 1 84 ? -8.727 -15.834 7.930 1.00 75.81 84 ARG A CA 1
ATOM 662 C C . ARG A 1 84 ? -8.550 -15.799 9.449 1.00 75.81 84 ARG A C 1
ATOM 664 O O . ARG A 1 84 ? -8.682 -16.838 10.089 1.00 75.81 84 ARG A O 1
ATOM 671 N N . ALA A 1 85 ? -8.228 -14.644 10.029 1.00 69.25 85 ALA A N 1
ATOM 672 C CA . ALA A 1 85 ? -7.914 -14.509 11.451 1.00 69.25 85 ALA A CA 1
ATOM 673 C C . ALA A 1 85 ? -8.315 -13.123 12.015 1.00 69.25 85 ALA A C 1
ATOM 675 O O . ALA A 1 85 ? -7.441 -12.330 12.379 1.00 69.25 85 ALA A O 1
ATOM 676 N N . PRO A 1 86 ? -9.625 -12.844 12.202 1.00 65.06 86 PRO A N 1
ATOM 677 C CA . PRO A 1 86 ? -10.136 -11.536 12.650 1.00 65.06 86 PRO A CA 1
ATOM 678 C C . PRO A 1 86 ? -9.587 -11.046 14.007 1.00 65.06 86 PRO A C 1
ATOM 680 O O . PRO A 1 86 ? -9.699 -9.870 14.361 1.00 65.06 86 PRO A O 1
ATOM 683 N N . SER A 1 87 ? -9.037 -11.951 14.824 1.00 57.84 87 SER A N 1
ATOM 684 C CA . SER A 1 87 ? -8.482 -11.662 16.153 1.00 57.84 87 SER A CA 1
ATOM 685 C C . SER A 1 87 ? -6.980 -11.353 16.145 1.00 57.84 87 SER A C 1
ATOM 687 O O . SER A 1 87 ? -6.462 -10.795 17.118 1.00 57.84 87 SER A O 1
ATOM 689 N N . ALA A 1 88 ? -6.265 -11.669 15.063 1.00 56.81 88 ALA A N 1
ATOM 690 C CA . ALA A 1 88 ? -4.822 -11.511 14.987 1.00 56.81 88 ALA A CA 1
ATOM 691 C C . ALA A 1 88 ? -4.453 -10.068 14.594 1.00 56.81 88 ALA A C 1
ATOM 693 O O . ALA A 1 88 ? -4.427 -9.677 13.434 1.00 56.81 88 ALA A O 1
ATOM 694 N N . ARG A 1 89 ? -4.127 -9.241 15.596 1.00 56.16 89 ARG A N 1
ATOM 695 C CA . ARG A 1 89 ? -3.704 -7.832 15.417 1.00 56.16 89 ARG A CA 1
ATOM 696 C C . ARG A 1 89 ? -2.313 -7.644 14.798 1.00 56.16 89 ARG A C 1
ATOM 698 O O . ARG A 1 89 ? -1.911 -6.502 14.567 1.00 56.16 89 ARG A O 1
ATOM 705 N N . ILE A 1 90 ? -1.571 -8.727 14.578 1.00 52.72 90 ILE A N 1
ATOM 706 C CA . ILE A 1 90 ? -0.140 -8.712 14.234 1.00 52.72 90 ILE A CA 1
ATOM 707 C C . ILE A 1 90 ? 0.110 -7.966 12.908 1.00 52.72 90 ILE A C 1
ATOM 709 O O . ILE A 1 90 ? 1.095 -7.240 12.780 1.00 52.72 90 ILE A O 1
ATOM 713 N N . TYR A 1 91 ? -0.840 -8.035 11.977 1.00 56.94 91 TYR A N 1
ATOM 714 C CA . TYR A 1 91 ? -0.716 -7.537 10.600 1.00 56.94 91 TYR A CA 1
ATOM 715 C C . TYR A 1 91 ? -0.842 -6.016 10.463 1.00 56.94 91 TYR A C 1
ATOM 717 O O . TYR A 1 91 ? -0.444 -5.436 9.461 1.00 56.94 91 TYR A O 1
ATOM 725 N N . GLY A 1 92 ? -1.299 -5.340 11.522 1.00 61.03 92 GLY A N 1
ATOM 726 C CA . GLY A 1 92 ? -1.282 -3.883 11.607 1.00 61.03 92 GLY A CA 1
ATOM 727 C C . GLY A 1 92 ? 0.010 -3.272 12.127 1.00 61.03 92 GLY A C 1
ATOM 728 O O . GLY A 1 92 ? 0.060 -2.060 12.357 1.00 61.03 92 GLY A O 1
ATOM 729 N N . SER A 1 93 ? 1.018 -4.103 12.388 1.00 75.06 93 SER A N 1
ATOM 730 C CA . SER A 1 93 ? 2.308 -3.655 12.882 1.00 75.06 93 SER A CA 1
ATOM 731 C C . SER A 1 93 ? 3.076 -2.953 11.771 1.00 75.06 93 SER A C 1
ATOM 733 O O . SER A 1 93 ? 3.357 -3.533 10.726 1.00 75.06 93 SER A O 1
ATOM 735 N N . THR A 1 94 ? 3.498 -1.718 12.040 1.00 82.81 94 THR A N 1
ATOM 736 C CA . THR A 1 94 ? 4.410 -0.960 11.166 1.00 82.81 94 THR A CA 1
ATOM 737 C C . THR A 1 94 ? 5.634 -1.794 10.781 1.00 82.81 94 THR A C 1
ATOM 739 O O . THR A 1 94 ? 6.083 -1.720 9.648 1.00 82.81 94 THR A O 1
ATOM 742 N N . ARG A 1 95 ? 6.135 -2.636 11.697 1.00 87.38 95 ARG A N 1
ATOM 743 C CA . ARG A 1 95 ? 7.290 -3.507 11.441 1.00 87.38 95 ARG A CA 1
ATOM 744 C C . ARG A 1 95 ? 7.011 -4.519 10.337 1.00 87.38 95 ARG A C 1
ATOM 746 O O . ARG A 1 95 ? 7.855 -4.709 9.478 1.00 87.38 95 ARG A O 1
ATOM 753 N N . PHE A 1 96 ? 5.827 -5.127 10.345 1.00 87.44 96 PHE A N 1
ATOM 754 C CA . PHE A 1 96 ? 5.443 -6.112 9.338 1.00 87.44 96 PHE A CA 1
ATOM 755 C C . PHE A 1 96 ? 5.338 -5.471 7.950 1.00 87.44 96 PHE A C 1
ATOM 757 O O . PHE A 1 96 ? 5.908 -5.983 6.995 1.00 87.44 96 PHE A O 1
ATOM 764 N N . ALA A 1 97 ? 4.698 -4.303 7.856 1.00 87.94 97 ALA A N 1
ATOM 765 C CA . ALA A 1 97 ? 4.616 -3.559 6.602 1.00 87.94 97 ALA A CA 1
ATOM 766 C C . ALA A 1 97 ? 5.994 -3.097 6.096 1.00 87.94 97 ALA A C 1
ATOM 768 O O . ALA A 1 97 ? 6.271 -3.213 4.908 1.00 87.94 97 ALA A O 1
ATOM 769 N N . VAL A 1 98 ? 6.878 -2.635 6.988 1.00 91.06 98 VAL A N 1
ATOM 770 C CA . VAL A 1 98 ? 8.264 -2.285 6.631 1.00 91.06 98 VAL A CA 1
ATOM 771 C C . VAL A 1 98 ? 9.024 -3.512 6.129 1.00 91.06 98 VAL A C 1
ATOM 773 O O . VAL A 1 98 ? 9.661 -3.429 5.088 1.00 91.06 98 VAL A O 1
ATOM 776 N N . MET A 1 99 ? 8.916 -4.660 6.807 1.00 93.44 99 MET A N 1
ATOM 777 C CA . MET A 1 99 ? 9.549 -5.903 6.353 1.00 93.44 99 MET A CA 1
ATOM 778 C C . MET A 1 99 ? 9.041 -6.341 4.979 1.00 93.44 99 MET A C 1
ATOM 780 O O . MET A 1 99 ? 9.848 -6.695 4.130 1.00 93.44 99 MET A O 1
ATOM 784 N N . LEU A 1 100 ? 7.727 -6.281 4.745 1.00 92.38 100 LEU A N 1
ATOM 785 C CA . LEU A 1 100 ? 7.145 -6.582 3.436 1.00 92.38 100 LEU A CA 1
ATOM 786 C C . LEU A 1 100 ? 7.614 -5.615 2.355 1.00 92.38 100 LEU A C 1
ATOM 788 O O . LEU A 1 100 ? 7.861 -6.048 1.239 1.00 92.38 100 LEU A O 1
ATOM 792 N N . THR A 1 101 ? 7.750 -4.332 2.684 1.00 93.31 101 THR A N 1
ATOM 793 C CA . THR A 1 101 ? 8.236 -3.325 1.734 1.00 93.31 101 THR A CA 1
ATOM 794 C C . THR A 1 101 ? 9.686 -3.614 1.367 1.00 93.31 101 THR A C 1
ATOM 796 O O . THR A 1 101 ? 9.989 -3.728 0.193 1.00 93.31 101 THR A O 1
ATOM 799 N N . ILE A 1 102 ? 10.560 -3.836 2.356 1.00 94.88 102 ILE A N 1
ATOM 800 C CA . ILE A 1 102 ? 11.969 -4.191 2.119 1.00 94.88 102 ILE A CA 1
ATOM 801 C C . ILE A 1 102 ? 12.071 -5.469 1.283 1.00 94.88 102 ILE A C 1
ATOM 803 O O . ILE A 1 102 ? 12.845 -5.516 0.333 1.00 94.88 102 ILE A O 1
ATOM 807 N N . LEU A 1 103 ? 11.284 -6.495 1.617 1.00 95.06 103 LEU A N 1
ATOM 808 C CA . LEU A 1 103 ? 11.271 -7.749 0.871 1.00 95.06 103 LEU A CA 1
ATOM 809 C C . LEU A 1 103 ? 10.764 -7.549 -0.562 1.00 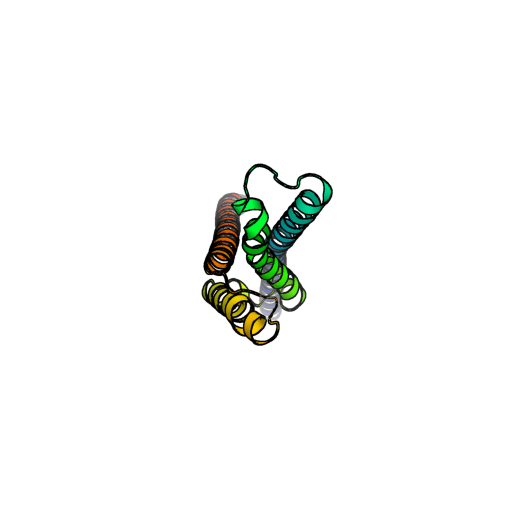95.06 103 LEU A C 1
ATOM 811 O O . LEU A 1 103 ? 11.374 -8.065 -1.488 1.00 95.06 103 LEU A O 1
ATOM 815 N N . GLY A 1 104 ? 9.677 -6.799 -0.747 1.00 92.25 104 GLY A N 1
ATOM 816 C CA . GLY A 1 104 ? 9.111 -6.496 -2.060 1.00 92.25 104 GLY A CA 1
ATOM 817 C C . GLY A 1 104 ? 10.084 -5.711 -2.934 1.00 92.25 104 GLY A C 1
ATOM 818 O O . GLY A 1 104 ? 10.322 -6.109 -4.068 1.00 92.25 104 GLY A O 1
ATOM 819 N N . THR A 1 105 ? 10.707 -4.669 -2.379 1.00 93.56 105 THR A N 1
ATOM 820 C CA . THR A 1 105 ? 11.769 -3.905 -3.041 1.00 93.56 105 THR A CA 1
ATOM 821 C C . THR A 1 105 ? 12.945 -4.804 -3.400 1.00 93.56 105 THR A C 1
ATOM 823 O O . THR A 1 105 ? 13.396 -4.780 -4.532 1.00 93.56 105 THR A O 1
ATOM 826 N N . PHE A 1 106 ? 13.428 -5.644 -2.481 1.00 94.50 106 PHE A N 1
ATOM 827 C CA . PHE A 1 106 ? 14.535 -6.556 -2.774 1.00 94.50 106 PHE A CA 1
ATOM 828 C C . PHE A 1 106 ? 14.192 -7.538 -3.901 1.00 94.50 106 PHE A C 1
ATOM 830 O O . PHE A 1 106 ? 15.003 -7.773 -4.792 1.00 94.50 106 PHE A O 1
ATOM 837 N N . VAL A 1 107 ? 12.985 -8.105 -3.883 1.00 94.19 107 VAL A N 1
ATOM 838 C CA . VAL A 1 107 ? 12.543 -9.029 -4.930 1.00 94.19 107 VAL A CA 1
ATOM 839 C C . VAL A 1 107 ? 12.477 -8.322 -6.284 1.00 94.19 107 VAL A C 1
ATOM 841 O O . VAL A 1 107 ? 13.053 -8.827 -7.242 1.00 94.19 107 VAL A O 1
ATOM 844 N N . TRP A 1 108 ? 11.833 -7.159 -6.367 1.00 91.75 108 TRP A N 1
ATOM 845 C CA . TRP A 1 108 ? 11.647 -6.462 -7.642 1.00 91.75 108 TRP A CA 1
ATOM 846 C C . TRP A 1 108 ? 12.911 -5.790 -8.176 1.00 91.75 108 TRP A C 1
ATOM 848 O O . TRP A 1 108 ? 13.139 -5.839 -9.375 1.00 91.75 108 TRP A O 1
ATOM 858 N N . GLU A 1 109 ? 13.765 -5.251 -7.309 1.00 93.38 109 GLU A N 1
ATOM 859 C CA . GLU A 1 109 ? 14.974 -4.536 -7.738 1.00 93.38 109 GLU A CA 1
ATOM 860 C C . GLU A 1 109 ? 16.195 -5.435 -7.904 1.00 93.38 109 GLU A C 1
ATOM 862 O O . GLU A 1 109 ? 17.097 -5.124 -8.671 1.00 93.38 109 GLU A O 1
ATOM 867 N N . VAL A 1 110 ? 16.269 -6.549 -7.173 1.00 92.50 110 VAL A N 1
ATOM 868 C CA . VAL A 1 110 ? 17.471 -7.398 -7.172 1.00 92.50 110 VAL A CA 1
ATOM 869 C C . VAL A 1 110 ? 17.183 -8.745 -7.804 1.00 92.50 110 VAL A C 1
ATOM 871 O O . VAL A 1 110 ? 17.901 -9.179 -8.701 1.00 92.50 110 VAL A O 1
ATOM 874 N N . VAL A 1 111 ? 16.134 -9.425 -7.343 1.00 94.69 111 VAL A N 1
ATOM 875 C CA . VAL A 1 111 ? 15.866 -10.804 -7.769 1.00 94.69 111 VAL A CA 1
ATOM 876 C C . VAL A 1 111 ? 15.334 -10.846 -9.198 1.00 94.69 111 VAL A C 1
ATOM 878 O O . VAL A 1 111 ? 15.786 -11.678 -9.978 1.00 94.69 111 VAL A O 1
ATOM 881 N N . VAL A 1 112 ? 14.407 -9.958 -9.566 1.00 93.69 112 VAL A N 1
ATOM 882 C CA . VAL A 1 112 ? 13.804 -9.966 -10.906 1.00 93.69 112 VAL A CA 1
ATOM 883 C C . VAL A 1 112 ? 14.825 -9.623 -12.000 1.00 93.69 112 VAL A C 1
ATOM 885 O O . VAL A 1 112 ? 14.960 -10.446 -12.903 1.00 93.69 112 VAL A O 1
ATOM 888 N N . PRO A 1 113 ? 15.629 -8.545 -11.909 1.00 92.56 113 PRO A N 1
ATOM 889 C CA . PRO A 1 113 ? 16.694 -8.277 -12.883 1.00 92.56 113 PRO A CA 1
ATOM 890 C C . PRO A 1 113 ? 17.769 -9.368 -12.963 1.00 92.56 113 PRO A C 1
ATOM 892 O O . PRO A 1 113 ? 18.411 -9.533 -13.996 1.00 92.56 113 PRO A O 1
ATOM 895 N N . ALA A 1 114 ? 17.973 -10.143 -11.892 1.00 93.06 114 ALA A N 1
ATOM 896 C CA . ALA A 1 114 ? 18.899 -11.276 -11.910 1.00 93.06 114 ALA A CA 1
ATOM 897 C C . ALA A 1 114 ? 18.358 -12.498 -12.678 1.00 93.06 114 ALA A C 1
ATOM 899 O O . ALA A 1 114 ? 19.141 -13.363 -13.073 1.00 93.06 114 ALA A O 1
ATOM 900 N N . ILE A 1 115 ? 17.038 -12.596 -12.863 1.00 95.69 115 ILE A N 1
ATOM 901 C CA . ILE A 1 115 ? 16.369 -13.715 -13.546 1.00 95.69 115 ILE A CA 1
ATOM 902 C C . ILE A 1 115 ? 15.957 -13.318 -14.966 1.00 95.69 115 ILE A C 1
ATOM 904 O O . ILE A 1 115 ? 16.085 -14.122 -15.889 1.00 95.69 115 ILE A O 1
ATOM 908 N N . ASP A 1 116 ? 15.465 -12.094 -15.139 1.00 93.44 116 ASP A N 1
ATOM 909 C CA . ASP A 1 116 ? 14.994 -11.559 -16.408 1.00 93.44 116 ASP A CA 1
ATOM 910 C C . ASP A 1 116 ? 15.941 -10.451 -16.903 1.00 93.44 116 ASP A C 1
ATOM 912 O O . ASP A 1 116 ? 15.928 -9.345 -16.357 1.00 93.44 116 ASP A O 1
ATOM 916 N N . PRO A 1 117 ? 16.733 -10.705 -17.963 1.00 88.56 117 PRO A N 1
ATOM 917 C CA . PRO A 1 117 ? 17.677 -9.730 -18.504 1.00 88.56 117 PRO A CA 1
ATOM 918 C C . PRO A 1 117 ? 16.995 -8.530 -19.178 1.00 88.56 117 PRO A C 1
ATOM 920 O O . PRO A 1 117 ? 17.677 -7.576 -19.547 1.00 88.56 117 PRO A O 1
ATOM 923 N N . THR A 1 118 ? 15.674 -8.571 -19.379 1.00 91.12 118 THR A N 1
ATOM 924 C CA . THR A 1 118 ? 14.903 -7.428 -19.889 1.00 91.12 118 THR A CA 1
ATOM 925 C C . THR A 1 118 ? 14.466 -6.466 -18.786 1.00 91.12 118 THR A C 1
ATOM 927 O O . THR A 1 118 ? 14.058 -5.344 -19.085 1.00 91.12 118 THR A O 1
ATOM 930 N N . SER A 1 119 ? 14.591 -6.872 -17.520 1.00 87.50 119 SER A N 1
ATOM 931 C CA . SER A 1 119 ? 14.276 -6.042 -16.364 1.00 87.50 119 SER A CA 1
ATOM 932 C C . SER A 1 119 ? 15.502 -5.252 -15.914 1.00 87.50 119 SER A C 1
ATOM 934 O O . SER A 1 119 ? 16.609 -5.780 -15.822 1.00 87.50 119 SER A O 1
ATOM 936 N N . VAL A 1 120 ? 15.298 -3.979 -15.584 1.00 88.44 120 VAL A N 1
ATOM 937 C CA . VAL A 1 120 ? 16.345 -3.072 -15.097 1.00 88.44 120 VAL A CA 1
ATOM 938 C C . VAL A 1 120 ? 15.983 -2.647 -13.683 1.00 88.44 120 VAL A C 1
ATOM 940 O O . VAL A 1 120 ? 14.823 -2.359 -13.418 1.00 88.44 120 VAL A O 1
ATOM 943 N N . SER A 1 121 ? 16.967 -2.631 -12.783 1.00 87.69 121 SER A N 1
ATOM 944 C CA . SER A 1 121 ? 16.766 -2.066 -11.448 1.00 87.69 121 SER A CA 1
ATOM 945 C C . SER A 1 121 ? 16.749 -0.542 -11.519 1.00 87.69 121 SER A C 1
ATOM 947 O O . SER A 1 121 ? 17.674 0.059 -12.076 1.00 87.69 121 SER A O 1
ATOM 949 N N . ASP A 1 122 ? 15.732 0.067 -10.917 1.00 87.94 122 ASP A N 1
ATOM 950 C CA . ASP A 1 122 ? 15.583 1.509 -10.791 1.00 87.94 122 ASP A CA 1
ATOM 951 C C . ASP A 1 122 ? 15.423 1.899 -9.306 1.00 87.94 122 ASP A C 1
ATOM 953 O O . ASP A 1 122 ? 14.408 1.613 -8.663 1.00 87.94 122 ASP A O 1
ATOM 957 N N . PRO A 1 123 ? 16.393 2.624 -8.718 1.00 88.19 123 PRO A N 1
ATOM 958 C CA . PRO A 1 123 ? 16.267 3.141 -7.358 1.00 88.19 123 PRO A CA 1
ATOM 959 C C . PRO A 1 123 ? 15.023 4.015 -7.125 1.00 88.19 123 PRO A C 1
ATOM 961 O O . PRO A 1 123 ? 14.593 4.166 -5.977 1.00 88.19 123 PRO A O 1
ATOM 964 N N . VAL A 1 124 ? 14.447 4.612 -8.173 1.00 91.00 124 VAL A N 1
ATOM 965 C CA . VAL A 1 124 ? 13.206 5.390 -8.076 1.00 91.00 124 VAL A CA 1
ATOM 966 C C . VAL A 1 124 ? 12.008 4.483 -7.781 1.00 91.00 124 VAL A C 1
ATOM 968 O O . VAL A 1 124 ? 11.171 4.854 -6.954 1.00 91.00 124 VAL A O 1
ATOM 971 N N . ASP A 1 125 ? 11.968 3.269 -8.326 1.00 90.56 125 ASP A N 1
ATOM 972 C CA . ASP A 1 125 ? 10.897 2.298 -8.068 1.00 90.56 125 ASP A CA 1
ATOM 973 C C . ASP A 1 125 ? 10.931 1.829 -6.610 1.00 90.56 125 ASP A C 1
ATOM 975 O O . ASP A 1 125 ? 9.906 1.813 -5.918 1.00 90.56 125 ASP A O 1
ATOM 979 N N . ALA A 1 126 ? 12.135 1.611 -6.070 1.00 91.00 126 ALA A N 1
ATOM 980 C CA . ALA A 1 126 ? 12.340 1.354 -4.645 1.00 91.00 126 ALA A CA 1
ATOM 981 C C . ALA A 1 126 ? 11.774 2.473 -3.751 1.00 91.00 126 ALA A C 1
ATOM 983 O O . ALA A 1 126 ? 11.120 2.201 -2.733 1.00 91.00 126 ALA A O 1
ATOM 984 N N . LEU A 1 127 ? 12.001 3.738 -4.123 1.00 93.50 127 LEU A N 1
ATOM 985 C CA . LEU A 1 127 ? 11.437 4.886 -3.410 1.00 93.50 127 LEU A CA 1
ATOM 986 C C . LEU A 1 127 ? 9.913 4.920 -3.530 1.00 93.50 127 LEU A C 1
ATOM 988 O O . LEU A 1 127 ? 9.235 5.164 -2.528 1.00 93.50 127 LEU A O 1
ATOM 992 N N . CYS A 1 128 ? 9.364 4.633 -4.708 1.00 94.62 128 CYS A N 1
ATOM 993 C CA . CYS A 1 128 ? 7.924 4.569 -4.926 1.00 94.62 128 CYS A CA 1
ATOM 994 C C . CYS A 1 128 ? 7.257 3.476 -4.082 1.00 94.62 128 CYS A C 1
ATOM 996 O O . CYS A 1 128 ? 6.259 3.764 -3.411 1.00 94.62 128 CYS A O 1
ATOM 998 N N . TYR A 1 129 ? 7.844 2.279 -3.983 1.00 93.62 129 TYR A N 1
ATOM 999 C CA . TYR A 1 129 ? 7.378 1.243 -3.057 1.00 93.62 129 TYR A CA 1
ATOM 1000 C C . TYR A 1 129 ? 7.348 1.755 -1.611 1.00 93.62 129 TYR A C 1
ATOM 1002 O O . TYR A 1 129 ? 6.332 1.634 -0.914 1.00 93.62 129 TYR A O 1
ATOM 1010 N N . GLY A 1 130 ? 8.431 2.398 -1.166 1.00 94.25 130 GLY A N 1
ATOM 1011 C CA . GLY A 1 130 ? 8.522 2.995 0.166 1.00 94.25 130 GLY A CA 1
ATOM 1012 C C . GLY A 1 130 ? 7.435 4.041 0.430 1.00 94.25 130 GLY A C 1
ATOM 1013 O O . GLY A 1 130 ? 6.736 3.980 1.447 1.00 94.25 130 GLY A O 1
ATOM 1014 N N . LEU A 1 131 ? 7.252 4.983 -0.496 1.00 95.50 131 LEU A N 1
ATOM 1015 C CA . LEU A 1 131 ? 6.255 6.049 -0.393 1.00 95.50 131 LEU A CA 1
ATOM 1016 C C . LEU A 1 131 ? 4.828 5.499 -0.384 1.00 95.50 131 LEU A C 1
ATOM 1018 O O . LEU A 1 131 ? 4.011 5.924 0.440 1.00 95.50 131 LEU A O 1
ATOM 1022 N N . GLY A 1 132 ? 4.539 4.510 -1.228 1.00 94.25 132 GLY A N 1
ATOM 1023 C CA . GLY A 1 132 ? 3.256 3.823 -1.253 1.00 94.25 132 GLY A CA 1
ATOM 1024 C C . GLY A 1 132 ? 2.944 3.144 0.084 1.00 94.25 132 GLY A C 1
ATOM 1025 O O . GLY A 1 132 ? 1.869 3.341 0.663 1.00 94.25 132 GLY A O 1
ATOM 1026 N N . ALA A 1 133 ? 3.910 2.409 0.639 1.00 93.69 133 ALA A N 1
ATOM 1027 C CA . ALA A 1 133 ? 3.766 1.759 1.940 1.00 93.69 133 ALA A CA 1
ATOM 1028 C C . ALA A 1 133 ? 3.527 2.770 3.075 1.00 93.69 133 ALA A C 1
ATOM 1030 O O . ALA A 1 133 ? 2.633 2.582 3.910 1.00 93.69 133 ALA A O 1
ATOM 1031 N N . ILE A 1 134 ? 4.283 3.874 3.093 1.00 94.56 134 ILE A N 1
ATOM 1032 C CA . ILE A 1 134 ? 4.106 4.965 4.063 1.00 94.56 134 ILE A CA 1
ATOM 1033 C C . ILE A 1 134 ? 2.705 5.571 3.942 1.00 94.56 134 ILE A C 1
ATOM 1035 O O . ILE A 1 134 ? 2.030 5.754 4.961 1.00 94.56 134 ILE A O 1
ATOM 1039 N N . GLY A 1 135 ? 2.249 5.846 2.717 1.00 93.62 135 GLY A N 1
ATOM 1040 C CA . GLY A 1 135 ? 0.923 6.397 2.441 1.00 93.62 135 GLY A CA 1
ATOM 1041 C C . GLY A 1 135 ? -0.194 5.510 2.990 1.00 93.62 135 GLY A C 1
ATOM 1042 O O . GLY A 1 135 ? -1.054 5.980 3.746 1.00 93.62 135 GLY A O 1
ATOM 1043 N N . TYR A 1 136 ? -0.132 4.208 2.704 1.00 92.50 136 TYR A N 1
ATOM 1044 C CA . TYR A 1 136 ? -1.092 3.235 3.223 1.00 92.50 136 TYR A CA 1
ATOM 1045 C C . TYR A 1 136 ? -1.097 3.184 4.758 1.00 92.50 136 TYR A C 1
ATOM 1047 O O . TYR A 1 136 ? -2.148 3.288 5.401 1.00 92.50 136 TYR A O 1
ATOM 1055 N N . LEU A 1 137 ? 0.084 3.091 5.378 1.00 91.38 137 LEU A N 1
ATOM 1056 C CA . LEU A 1 137 ? 0.220 3.040 6.835 1.00 91.38 137 LEU A CA 1
ATOM 1057 C C . LEU A 1 137 ? -0.299 4.307 7.518 1.00 91.38 137 LEU A C 1
ATOM 1059 O O . LEU A 1 137 ? -0.954 4.222 8.564 1.00 91.38 137 LEU A O 1
ATOM 1063 N N . ALA A 1 138 ? -0.029 5.480 6.948 1.00 91.81 138 ALA A N 1
ATOM 1064 C CA . ALA A 1 138 ? -0.521 6.750 7.463 1.00 91.81 138 ALA A CA 1
ATOM 1065 C C . ALA A 1 138 ? -2.055 6.799 7.438 1.00 91.81 138 ALA A C 1
ATOM 1067 O O . ALA A 1 138 ? -2.679 7.148 8.448 1.00 91.81 138 ALA A O 1
ATOM 1068 N N . LEU A 1 139 ? -2.668 6.389 6.324 1.00 90.81 139 LEU A N 1
ATOM 1069 C CA . LEU A 1 139 ? -4.121 6.328 6.183 1.00 90.81 139 LEU A CA 1
ATOM 1070 C C . LEU A 1 139 ? -4.738 5.355 7.196 1.00 90.81 139 LEU A C 1
ATOM 1072 O O . LEU A 1 139 ? -5.650 5.717 7.945 1.00 90.81 139 LEU A O 1
ATOM 1076 N N . ARG A 1 140 ? -4.166 4.157 7.313 1.00 87.44 140 ARG A N 1
ATOM 1077 C CA . ARG A 1 140 ? -4.595 3.133 8.270 1.00 87.44 140 ARG A CA 1
ATOM 1078 C C . ARG A 1 140 ? -4.535 3.621 9.717 1.00 87.44 140 ARG A C 1
ATOM 1080 O O . ARG A 1 140 ? -5.494 3.456 10.474 1.00 87.44 140 ARG A O 1
ATOM 1087 N N . ARG A 1 141 ? -3.440 4.282 10.115 1.00 88.06 141 ARG A N 1
ATOM 1088 C CA . ARG A 1 141 ? -3.296 4.879 11.456 1.00 88.06 141 ARG A CA 1
ATOM 1089 C C . ARG A 1 141 ? -4.362 5.941 11.727 1.00 88.06 141 ARG A C 1
ATOM 1091 O O . ARG A 1 141 ? -4.912 5.973 12.828 1.00 88.06 141 ARG A O 1
ATOM 1098 N N . ARG A 1 142 ? -4.683 6.786 10.741 1.00 89.69 142 ARG A N 1
ATOM 1099 C CA . ARG A 1 142 ? -5.732 7.812 10.870 1.00 89.69 142 ARG A CA 1
ATOM 1100 C C . ARG A 1 142 ? -7.106 7.189 11.093 1.00 89.69 142 ARG A C 1
ATOM 1102 O O . ARG A 1 142 ? -7.809 7.615 12.009 1.00 89.69 142 ARG A O 1
ATOM 1109 N N . VAL A 1 143 ? -7.457 6.154 10.330 1.00 87.75 143 VAL A N 1
ATOM 1110 C CA . VAL A 1 143 ? -8.729 5.429 10.490 1.00 87.75 143 VAL A CA 1
ATOM 1111 C C . VAL A 1 143 ? -8.832 4.816 11.891 1.00 87.75 143 VAL A C 1
ATOM 1113 O O . VAL A 1 143 ? -9.808 5.053 12.603 1.00 87.75 143 VAL A O 1
ATOM 1116 N N . LEU A 1 144 ? -7.784 4.129 12.354 1.00 84.19 144 LEU A N 1
ATOM 1117 C CA . LEU A 1 144 ? -7.740 3.548 13.703 1.00 84.19 144 LEU A CA 1
ATOM 1118 C C . LEU A 1 144 ? -7.842 4.604 14.819 1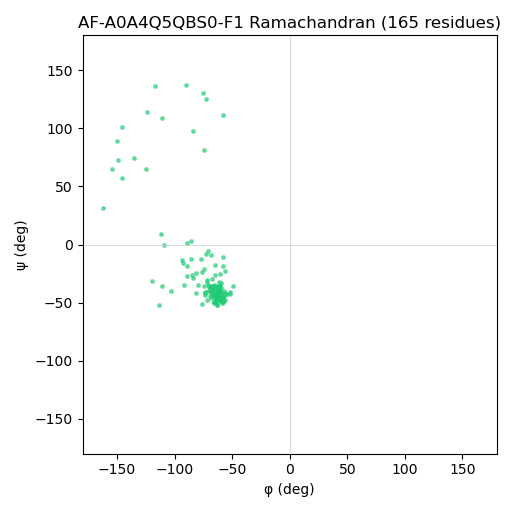.00 84.19 144 LEU A C 1
ATOM 1120 O O . LEU A 1 144 ? -8.521 4.395 15.835 1.00 84.19 144 LEU A O 1
ATOM 1124 N N . ALA A 1 145 ? -7.196 5.758 14.640 1.00 86.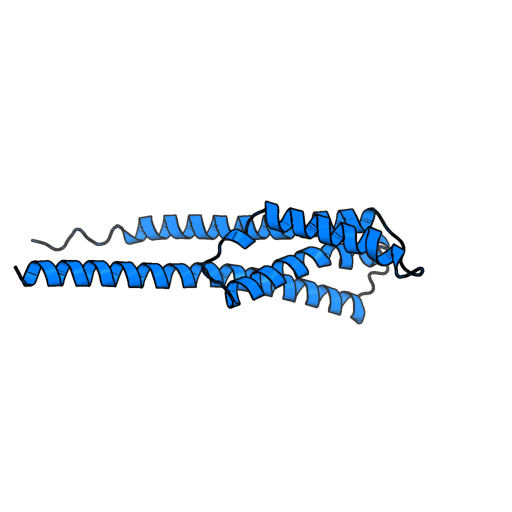38 145 ALA A N 1
ATOM 1125 C CA . ALA A 1 145 ? -7.283 6.869 15.581 1.00 86.38 145 ALA A CA 1
ATOM 1126 C C . ALA A 1 145 ? -8.704 7.455 15.636 1.00 86.38 145 ALA A C 1
ATOM 1128 O O . ALA A 1 145 ? -9.226 7.714 16.725 1.00 86.38 145 ALA A O 1
ATOM 1129 N N . GLN A 1 146 ? -9.361 7.619 14.483 1.00 87.69 146 GLN A N 1
ATOM 1130 C CA . GLN A 1 146 ? -10.747 8.082 14.400 1.00 87.69 146 GLN A CA 1
ATOM 1131 C C . GLN A 1 146 ? -11.712 7.107 15.075 1.00 87.69 146 GLN A C 1
ATOM 1133 O O . GLN A 1 146 ? -12.576 7.540 15.841 1.00 87.69 146 GLN A O 1
ATOM 1138 N N . GLU A 1 147 ? -11.550 5.799 14.864 1.00 85.38 147 GLU A N 1
ATOM 1139 C CA . GLU A 1 147 ? -12.359 4.800 15.562 1.00 85.38 147 GLU A CA 1
ATOM 1140 C C . GLU A 1 147 ? -12.209 4.899 17.077 1.00 85.38 147 GLU A C 1
ATOM 1142 O O . GLU A 1 147 ? -13.200 4.875 17.807 1.00 85.38 147 GLU A O 1
ATOM 1147 N N . SER A 1 148 ? -10.973 5.040 17.554 1.00 83.94 148 SER A N 1
ATOM 1148 C CA . SER A 1 148 ? -10.675 5.150 18.982 1.00 83.94 148 SER A CA 1
ATOM 1149 C C . SER A 1 148 ? -11.335 6.389 19.596 1.00 83.94 148 SER A C 1
ATOM 1151 O O . SER A 1 148 ? -11.937 6.304 20.668 1.00 83.94 148 SER A O 1
ATOM 1153 N N . ARG A 1 149 ? -11.301 7.529 18.892 1.00 87.25 149 ARG A N 1
ATOM 1154 C CA . ARG A 1 149 ? -11.989 8.767 19.302 1.00 87.25 149 ARG A CA 1
ATOM 1155 C C . ARG A 1 149 ? -13.510 8.598 19.320 1.00 87.25 149 ARG A C 1
ATOM 1157 O O . ARG A 1 149 ? -14.146 8.936 20.314 1.00 87.25 149 ARG A O 1
ATOM 1164 N N . ARG A 1 150 ? -14.092 8.004 18.270 1.00 85.94 150 ARG A N 1
ATOM 1165 C CA . ARG A 1 150 ? -15.538 7.722 18.181 1.00 85.94 150 ARG A CA 1
ATOM 1166 C C . ARG A 1 150 ? -16.013 6.801 19.306 1.00 85.94 150 ARG A C 1
ATOM 1168 O O . ARG A 1 150 ? -17.099 7.002 19.843 1.00 85.94 150 ARG A O 1
ATOM 1175 N N . ARG A 1 151 ? -15.201 5.812 19.691 1.00 81.50 151 ARG A N 1
ATOM 1176 C CA . ARG A 1 151 ? -15.493 4.913 20.820 1.00 81.50 151 ARG A CA 1
ATOM 1177 C C . ARG A 1 151 ? -15.522 5.670 22.148 1.00 81.50 151 ARG A C 1
ATOM 1179 O O . ARG A 1 151 ? -16.495 5.530 22.883 1.00 81.50 151 ARG A O 1
ATOM 1186 N N . LYS A 1 152 ? -14.516 6.511 22.421 1.00 86.12 152 LYS A N 1
ATOM 1187 C CA . LYS A 1 152 ? -14.479 7.353 23.631 1.00 86.12 152 LYS A CA 1
ATOM 1188 C C . LYS A 1 152 ? -15.694 8.290 23.713 1.00 86.12 152 LYS A C 1
ATOM 1190 O O . LYS A 1 152 ? -16.337 8.351 24.754 1.00 86.12 152 LYS A O 1
ATOM 1195 N N . ALA A 1 153 ? -16.068 8.936 22.605 1.00 85.50 153 ALA A N 1
ATOM 1196 C CA . ALA A 1 153 ? -17.236 9.821 22.549 1.00 85.50 153 ALA A CA 1
ATOM 1197 C C . ALA A 1 153 ? -18.568 9.089 22.815 1.00 85.50 153 ALA A C 1
ATOM 1199 O O . ALA A 1 153 ? -19.423 9.602 23.537 1.00 85.50 153 ALA A O 1
ATOM 1200 N N . ARG A 1 154 ? -18.738 7.869 22.281 1.00 83.88 154 ARG A N 1
ATOM 1201 C CA . ARG A 1 154 ? -19.927 7.030 22.533 1.00 83.88 154 ARG A CA 1
ATOM 1202 C C . ARG A 1 154 ? -20.013 6.537 23.976 1.00 83.88 154 ARG A C 1
ATOM 1204 O O . ARG A 1 154 ? -21.106 6.462 24.519 1.00 83.88 154 ARG A O 1
ATOM 1211 N N . ALA A 1 155 ? -18.880 6.216 24.599 1.00 83.19 155 ALA A N 1
ATOM 1212 C CA . ALA A 1 155 ? -18.849 5.842 26.012 1.00 83.19 155 ALA A CA 1
ATOM 1213 C C . ALA A 1 155 ? -19.258 7.020 26.914 1.00 83.19 155 ALA A C 1
ATOM 1215 O O . ALA A 1 155 ? -20.054 6.837 27.831 1.00 83.19 155 ALA A O 1
ATOM 1216 N N . ALA A 1 156 ? -18.791 8.235 26.601 1.00 82.44 156 ALA A N 1
ATOM 1217 C CA . ALA A 1 156 ? -19.155 9.446 27.337 1.00 82.44 156 ALA A CA 1
ATOM 1218 C C . ALA A 1 156 ? -20.649 9.807 27.210 1.00 82.44 156 ALA A C 1
ATOM 1220 O O . ALA A 1 156 ? -21.256 10.255 28.175 1.00 82.44 156 ALA A O 1
ATOM 1221 N N . THR A 1 157 ? -21.263 9.572 26.046 1.00 80.25 157 THR A N 1
ATOM 1222 C CA . THR A 1 157 ? -22.698 9.838 25.814 1.00 80.25 157 THR A CA 1
ATOM 1223 C C . THR A 1 157 ? -23.618 8.703 26.278 1.00 80.25 157 THR A C 1
ATOM 1225 O O . THR A 1 157 ? -24.754 8.959 26.666 1.00 80.25 157 THR A O 1
ATOM 1228 N N . GLY A 1 158 ? -23.146 7.451 26.277 1.00 64.00 158 GLY A N 1
ATOM 1229 C CA . GLY A 1 158 ? -23.911 6.283 26.733 1.00 64.00 158 GLY A CA 1
ATOM 1230 C C . GLY A 1 158 ? -23.924 6.072 28.253 1.00 64.00 158 GLY A C 1
ATOM 1231 O O . GLY A 1 158 ? -24.873 5.488 28.770 1.00 64.00 158 GLY A O 1
ATOM 1232 N N . GLY A 1 159 ? -22.918 6.570 28.982 1.00 56.78 159 GLY A N 1
ATOM 1233 C CA . GLY A 1 159 ? -22.815 6.435 30.444 1.00 56.78 159 GLY A CA 1
ATOM 1234 C C . GLY A 1 159 ? -23.787 7.301 31.260 1.00 56.78 159 GLY A C 1
ATOM 1235 O O . GLY A 1 159 ? -23.893 7.114 32.466 1.00 56.78 159 GLY A O 1
ATOM 1236 N N . GLY A 1 160 ? -24.521 8.222 30.627 1.00 49.84 160 GLY A N 1
ATOM 1237 C CA . GLY A 1 160 ? -25.403 9.180 31.311 1.00 49.84 160 GLY A CA 1
ATOM 1238 C C . GLY A 1 160 ? -26.852 8.731 31.549 1.00 49.84 160 GLY A C 1
ATOM 1239 O O . GLY A 1 160 ? -27.635 9.522 32.062 1.00 49.84 160 GLY A O 1
ATOM 1240 N N . ARG A 1 161 ? -27.257 7.508 31.165 1.00 52.56 161 ARG A N 1
ATOM 1241 C CA . ARG A 1 161 ? -28.679 7.083 31.201 1.00 52.56 161 ARG A CA 1
ATOM 1242 C C . ARG A 1 161 ? -29.055 6.011 32.230 1.00 52.56 161 ARG A C 1
ATOM 1244 O O . ARG A 1 161 ? -30.189 5.549 32.212 1.00 52.56 161 ARG A O 1
ATOM 1251 N N . VAL A 1 162 ? -28.173 5.641 33.160 1.00 54.19 162 VAL A N 1
ATOM 1252 C CA . VAL A 1 162 ? -28.492 4.627 34.188 1.00 54.19 162 VAL A CA 1
ATOM 1253 C C . VAL A 1 162 ? -28.248 5.176 35.597 1.00 54.19 162 VAL A C 1
ATOM 1255 O O . VAL A 1 162 ? -27.354 4.707 36.287 1.00 54.19 162 VAL A O 1
ATOM 1258 N N . SER A 1 163 ? -29.003 6.196 36.034 1.00 50.91 163 SER A N 1
ATOM 1259 C CA . SER A 1 163 ? -29.038 6.578 37.464 1.00 50.91 163 SER A CA 1
ATOM 1260 C C . SER A 1 163 ? -30.227 7.464 37.896 1.00 50.91 163 SER A C 1
ATOM 1262 O O . SER A 1 163 ? -30.087 8.258 38.821 1.00 50.91 163 SER A O 1
ATOM 1264 N N . THR A 1 164 ? -31.412 7.361 37.290 1.00 49.56 164 THR A N 1
ATOM 1265 C CA . THR A 1 164 ? -32.599 8.100 37.786 1.00 49.56 164 THR A CA 1
ATOM 1266 C C . THR A 1 164 ? -33.892 7.311 37.590 1.00 49.56 164 THR A C 1
ATOM 1268 O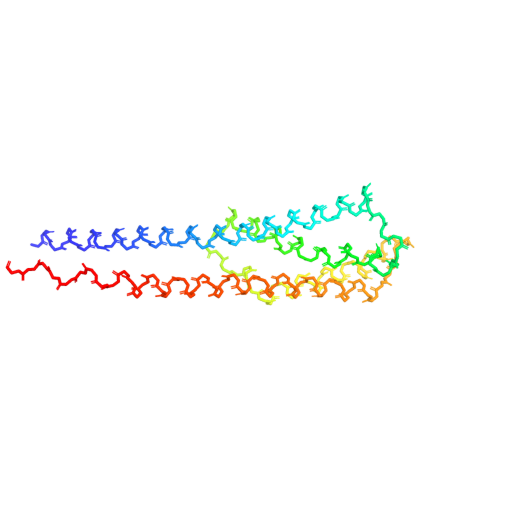 O . THR A 1 164 ? -34.831 7.765 36.952 1.00 49.56 164 THR A O 1
ATOM 1271 N N . ALA A 1 165 ? -33.955 6.099 38.142 1.00 49.09 165 ALA A N 1
ATOM 1272 C CA . ALA A 1 165 ? -35.220 5.377 38.304 1.00 49.09 165 ALA A CA 1
ATOM 1273 C C . ALA A 1 165 ? -35.137 4.383 39.472 1.00 49.09 165 ALA A C 1
ATOM 1275 O O . ALA A 1 165 ? -35.164 3.170 39.287 1.00 49.09 165 ALA A O 1
ATOM 1276 N N . ARG A 1 166 ? -34.975 4.910 40.687 1.00 47.75 166 ARG A N 1
ATOM 1277 C CA . ARG A 1 166 ? -35.396 4.254 41.933 1.00 47.75 166 ARG A CA 1
ATOM 1278 C C . ARG A 1 166 ? -35.743 5.353 42.934 1.00 47.75 166 ARG A C 1
ATOM 1280 O O . ARG A 1 166 ? -34.874 5.858 43.637 1.00 47.75 166 ARG A O 1
ATOM 1287 N N . ARG A 1 167 ? -37.003 5.766 42.903 1.00 52.56 167 ARG A N 1
ATOM 1288 C CA . ARG A 1 167 ? -37.728 6.213 44.088 1.00 52.56 167 ARG A CA 1
ATOM 1289 C C . ARG A 1 167 ? -38.810 5.180 44.340 1.00 52.56 167 ARG A C 1
ATOM 1291 O O . ARG A 1 167 ? -39.325 4.663 43.323 1.00 52.56 167 ARG A O 1
#

Radius of gyration: 23.36 Å; Cα contacts (8 Å, |Δi|>4): 109; chains: 1; bounding box: 57×37×69 Å

Mean predicted aligned error: 10.52 Å